Protein AF-A0A1G2H9Q0-F1 (afdb_monomer_lite)

Radius of gyration: 17.21 Å; chains: 1; bounding box: 38×30×52 Å

Structure (mmCIF, N/CA/C/O backbone):
data_AF-A0A1G2H9Q0-F1
#
_entry.id   AF-A0A1G2H9Q0-F1
#
loop_
_atom_site.group_PDB
_atom_site.id
_atom_site.type_symbol
_atom_site.label_atom_id
_atom_site.label_alt_id
_atom_site.label_comp_id
_atom_site.label_asym_id
_atom_site.label_entity_id
_atom_site.label_seq_id
_atom_site.pdbx_PDB_ins_code
_atom_site.Cartn_x
_atom_site.Cartn_y
_atom_site.Cartn_z
_atom_site.occupancy
_atom_site.B_iso_or_equiv
_atom_site.auth_seq_id
_atom_site.auth_comp_id
_atom_site.auth_asym_id
_atom_site.auth_atom_id
_atom_site.pdbx_PDB_model_num
ATOM 1 N N . MET A 1 1 ? 1.853 -12.087 -25.083 1.00 51.12 1 MET A N 1
ATOM 2 C CA . MET A 1 1 ? 2.835 -12.579 -24.079 1.00 51.12 1 MET A CA 1
ATOM 3 C C . MET A 1 1 ? 2.902 -11.689 -22.839 1.00 51.12 1 MET A C 1
ATOM 5 O O . MET A 1 1 ? 3.141 -12.223 -21.762 1.00 51.12 1 MET A O 1
ATOM 9 N N . SER A 1 2 ? 2.663 -10.374 -22.961 1.00 61.97 2 SER A N 1
ATOM 10 C CA . SER A 1 2 ? 2.637 -9.449 -21.816 1.00 61.97 2 SER A CA 1
ATOM 11 C C . SER A 1 2 ? 1.466 -9.720 -20.853 1.00 61.97 2 SER A C 1
ATOM 13 O O . SER A 1 2 ? 1.670 -9.822 -19.645 1.00 61.97 2 SER A O 1
ATOM 15 N N . ASP A 1 3 ? 0.269 -10.002 -21.383 1.00 73.50 3 ASP A N 1
ATOM 16 C CA . ASP A 1 3 ? -0.947 -10.229 -20.579 1.00 73.50 3 ASP A CA 1
ATOM 17 C C . ASP A 1 3 ? -0.833 -11.424 -19.628 1.00 73.50 3 ASP A C 1
ATOM 19 O O . ASP A 1 3 ? -1.320 -11.389 -18.499 1.00 73.50 3 ASP A O 1
ATOM 23 N N . PHE A 1 4 ? -0.157 -12.491 -20.062 1.00 81.25 4 PHE A N 1
ATOM 24 C CA . PHE A 1 4 ? 0.042 -13.685 -19.241 1.00 81.25 4 PHE A CA 1
ATOM 25 C C . PHE A 1 4 ? 0.943 -13.394 -18.033 1.00 81.25 4 PHE A C 1
ATOM 27 O O . PHE A 1 4 ? 0.621 -13.792 -16.916 1.00 81.25 4 PHE A O 1
ATOM 34 N N . ARG A 1 5 ? 2.041 -12.649 -18.232 1.00 75.50 5 ARG A N 1
ATOM 35 C CA . ARG A 1 5 ? 2.972 -12.266 -17.155 1.00 75.50 5 ARG A CA 1
ATOM 36 C C . ARG A 1 5 ? 2.304 -11.339 -16.140 1.00 75.50 5 ARG A C 1
ATOM 38 O O . ARG A 1 5 ? 2.512 -11.496 -14.941 1.00 75.50 5 ARG A O 1
ATOM 45 N N . PHE A 1 6 ? 1.462 -10.426 -16.614 1.00 78.56 6 PHE A N 1
ATOM 46 C CA . PHE A 1 6 ? 0.709 -9.513 -15.759 1.00 78.56 6 PHE A CA 1
ATOM 47 C C . PHE A 1 6 ? -0.355 -10.243 -14.923 1.00 78.56 6 PHE A C 1
ATOM 49 O O . PHE A 1 6 ? -0.435 -10.054 -13.711 1.00 78.56 6 PHE A O 1
ATOM 56 N N . ASN A 1 7 ? -1.116 -11.158 -15.528 1.00 85.25 7 ASN A N 1
ATOM 57 C CA . ASN A 1 7 ? -2.076 -11.986 -14.788 1.00 85.25 7 ASN A CA 1
ATOM 58 C C . ASN A 1 7 ? -1.394 -12.913 -13.767 1.00 85.25 7 ASN A C 1
ATOM 60 O O . ASN A 1 7 ? -1.926 -13.146 -12.677 1.00 85.25 7 ASN A O 1
ATOM 64 N N . LEU A 1 8 ? -0.195 -13.410 -14.086 1.00 84.06 8 LEU A N 1
ATOM 65 C CA . LEU A 1 8 ? 0.619 -14.190 -13.156 1.00 84.06 8 LEU A CA 1
ATOM 66 C C . LEU A 1 8 ? 1.048 -13.350 -11.940 1.00 84.06 8 LEU A C 1
ATOM 68 O O . LEU A 1 8 ? 0.980 -13.837 -10.812 1.00 84.06 8 LEU A O 1
ATOM 72 N N . ALA A 1 9 ? 1.429 -12.084 -12.146 1.00 82.38 9 ALA A N 1
ATOM 73 C CA . ALA A 1 9 ? 1.732 -11.146 -11.063 1.00 82.38 9 ALA A CA 1
ATOM 74 C C . ALA A 1 9 ? 0.524 -10.971 -10.126 1.00 82.38 9 ALA A C 1
ATOM 76 O O . ALA A 1 9 ? 0.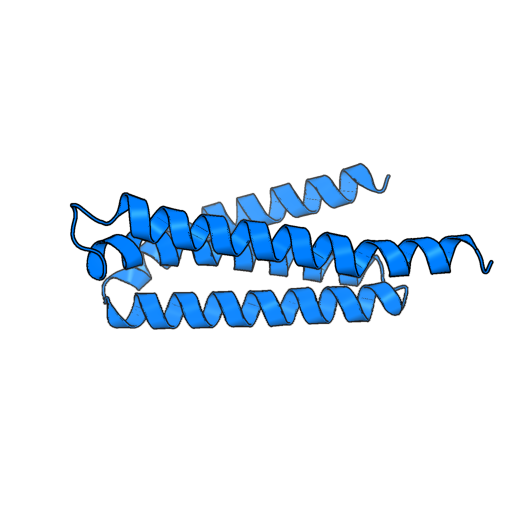635 -11.218 -8.930 1.00 82.38 9 ALA A O 1
ATOM 77 N N . PHE A 1 10 ? -0.661 -10.679 -10.667 1.00 84.19 10 PHE A N 1
ATOM 78 C CA . PHE A 1 10 ? -1.888 -10.567 -9.866 1.00 84.19 10 PHE A CA 1
ATOM 79 C C . PHE A 1 10 ? -2.203 -11.834 -9.065 1.00 84.19 10 PHE A C 1
ATOM 81 O O . PHE A 1 10 ? -2.469 -11.771 -7.862 1.00 84.19 10 PHE A O 1
ATOM 88 N N . THR A 1 11 ? -2.143 -12.991 -9.724 1.00 87.19 11 THR A N 1
ATOM 89 C CA . THR A 1 11 ? -2.440 -14.280 -9.091 1.00 87.19 11 THR A CA 1
ATOM 90 C C . THR A 1 11 ? -1.428 -14.595 -7.991 1.00 87.19 11 THR A C 1
ATOM 92 O O . THR A 1 11 ? -1.812 -14.992 -6.893 1.00 87.19 11 THR A O 1
ATOM 95 N N . SER A 1 12 ? -0.137 -14.374 -8.244 1.00 85.12 12 SER A N 1
ATOM 96 C CA . SER A 1 12 ? 0.920 -14.623 -7.260 1.00 85.12 12 SER A CA 1
ATOM 97 C C . SER A 1 12 ? 0.822 -13.693 -6.048 1.00 85.12 12 SER A C 1
ATOM 99 O O . SER A 1 12 ? 0.914 -14.179 -4.921 1.00 85.12 12 SER A O 1
ATOM 101 N N . SER A 1 13 ? 0.531 -12.399 -6.237 1.00 86.06 13 SER A N 1
ATOM 102 C CA . SER A 1 13 ? 0.247 -11.475 -5.130 1.00 86.06 13 SER A CA 1
ATOM 103 C C . SER A 1 13 ? -0.933 -11.952 -4.280 1.00 86.06 13 SER A C 1
ATOM 105 O O . SER A 1 13 ? -0.854 -11.918 -3.052 1.00 86.06 13 SER A O 1
ATOM 107 N N . ALA A 1 14 ? -2.012 -12.428 -4.910 1.00 85.19 14 ALA A N 1
ATOM 108 C CA . ALA A 1 14 ? -3.187 -12.936 -4.204 1.00 85.19 14 ALA A CA 1
ATOM 109 C C . ALA A 1 14 ? -2.889 -14.226 -3.420 1.00 85.19 14 ALA A C 1
ATOM 111 O O . ALA A 1 14 ? -3.321 -14.360 -2.276 1.00 85.19 14 ALA A O 1
ATOM 112 N N . VAL A 1 15 ? -2.109 -15.150 -3.990 1.00 89.75 15 VAL A N 1
ATOM 113 C CA . VAL A 1 15 ? -1.675 -16.380 -3.304 1.00 89.75 15 VAL A CA 1
ATOM 114 C C . VAL A 1 15 ? -0.776 -16.054 -2.108 1.00 89.75 15 VAL A C 1
ATOM 116 O O . VAL A 1 15 ? -1.003 -16.567 -1.013 1.00 89.75 15 VAL A O 1
ATOM 119 N N . LEU A 1 16 ? 0.203 -15.160 -2.279 1.00 86.81 16 LEU A N 1
ATOM 120 C CA . LEU A 1 16 ? 1.068 -14.692 -1.188 1.00 86.81 16 LEU A CA 1
ATOM 121 C C . LEU A 1 16 ? 0.260 -14.041 -0.066 1.00 86.81 16 LEU A C 1
ATOM 123 O O . LEU A 1 16 ? 0.508 -14.295 1.115 1.00 86.81 16 LEU A O 1
ATOM 127 N N . LEU A 1 17 ? -0.733 -13.228 -0.426 1.00 87.19 17 LEU A N 1
ATOM 128 C CA . LEU A 1 17 ? -1.648 -12.636 0.536 1.00 87.19 17 LEU A CA 1
ATOM 129 C C . LEU A 1 17 ? -2.426 -13.719 1.279 1.00 87.19 17 LEU A C 1
ATOM 131 O O . LEU A 1 17 ? -2.447 -13.700 2.504 1.00 87.19 17 LEU A O 1
ATOM 135 N N . PHE A 1 18 ? -3.025 -14.671 0.566 1.00 87.31 18 PHE A N 1
ATOM 136 C CA . PHE A 1 18 ? -3.816 -15.744 1.165 1.00 87.31 18 PHE A CA 1
ATOM 137 C C . PHE A 1 18 ? -3.020 -16.536 2.212 1.00 87.31 18 PHE A C 1
ATOM 139 O O . PHE A 1 18 ? -3.535 -16.832 3.287 1.00 87.31 18 PHE A O 1
ATOM 146 N N . LEU A 1 19 ? -1.740 -16.802 1.937 1.00 86.94 19 LEU A N 1
ATOM 147 C CA . LEU A 1 19 ? -0.825 -17.453 2.878 1.00 86.94 19 LEU A CA 1
ATOM 148 C C . LEU A 1 19 ? -0.452 -16.558 4.068 1.00 86.94 19 LEU A C 1
ATOM 1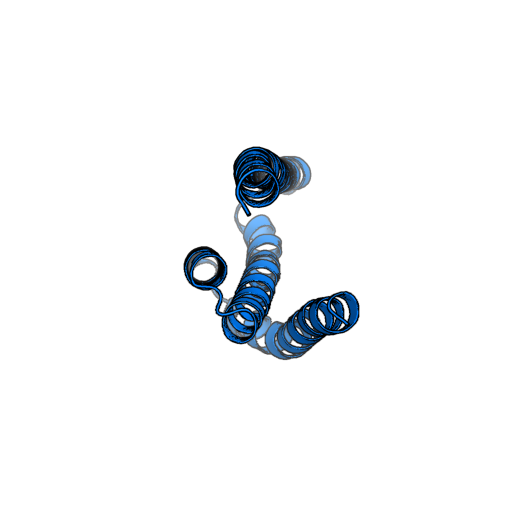50 O O . LEU A 1 19 ? -0.255 -17.050 5.178 1.00 86.94 19 LEU A O 1
ATOM 154 N N . THR A 1 20 ? -0.366 -15.244 3.859 1.00 83.12 20 THR A N 1
ATOM 155 C CA . THR A 1 20 ? 0.095 -14.308 4.892 1.00 83.12 20 THR A CA 1
ATOM 156 C C . THR A 1 20 ? -1.032 -13.827 5.806 1.00 83.12 20 THR A C 1
ATOM 158 O O . THR A 1 20 ? -0.814 -13.628 7.000 1.00 83.12 20 THR A O 1
ATOM 161 N N . VAL A 1 21 ? -2.262 -13.701 5.303 1.00 81.81 21 VAL A N 1
ATOM 162 C CA . VAL A 1 21 ? -3.460 -13.294 6.061 1.00 81.81 21 VAL A CA 1
ATOM 163 C C . VAL A 1 21 ? -3.612 -14.013 7.411 1.00 81.81 21 VAL A C 1
ATOM 165 O O . VAL A 1 21 ? -3.767 -13.300 8.406 1.00 81.81 21 VAL A O 1
ATOM 168 N N . PRO A 1 22 ? -3.522 -15.357 7.525 1.00 78.75 22 PRO A N 1
ATOM 169 C CA . PRO A 1 22 ? -3.642 -16.030 8.822 1.00 78.75 22 PRO A CA 1
ATOM 170 C C . PRO A 1 22 ? -2.533 -15.629 9.807 1.00 78.75 22 PRO A C 1
ATOM 172 O O . PRO A 1 22 ? -2.813 -15.383 10.979 1.00 78.75 22 PRO A O 1
ATOM 175 N N . LEU A 1 23 ? -1.288 -15.479 9.338 1.00 77.06 23 LEU A N 1
ATOM 176 C CA . LEU A 1 23 ? -0.162 -15.034 10.171 1.00 77.06 23 LEU A CA 1
ATOM 177 C C . LEU A 1 23 ? -0.362 -13.592 10.647 1.00 77.06 23 LEU A C 1
ATOM 179 O O . LEU A 1 23 ? -0.186 -13.274 11.824 1.00 77.06 23 LEU A O 1
ATOM 183 N N . THR A 1 24 ? -0.774 -12.720 9.730 1.00 73.44 24 THR A N 1
ATOM 184 C CA . THR A 1 24 ? -1.018 -11.305 10.023 1.00 73.44 24 THR A CA 1
ATOM 185 C C . THR A 1 24 ? -2.198 -11.111 10.972 1.00 73.44 24 THR A C 1
ATOM 187 O O . THR A 1 24 ? -2.152 -10.221 11.817 1.00 73.44 24 THR A O 1
ATOM 190 N N . GLY A 1 25 ? -3.222 -11.966 10.873 1.00 71.94 25 GLY A N 1
ATOM 191 C CA . GLY A 1 25 ? -4.374 -11.992 11.772 1.00 71.94 25 GLY A CA 1
ATOM 192 C C . GLY A 1 25 ? -3.993 -12.320 13.217 1.00 71.94 25 GLY A C 1
ATOM 193 O O . GLY A 1 25 ? -4.464 -11.649 14.130 1.00 71.94 25 GLY A O 1
ATOM 194 N N . LEU A 1 26 ? -3.074 -13.270 13.427 1.00 69.81 26 LEU A N 1
ATOM 195 C CA . LEU A 1 26 ? -2.545 -13.611 14.757 1.00 69.81 26 LEU A CA 1
ATOM 196 C C . LEU A 1 26 ? -1.677 -12.491 15.353 1.00 69.81 26 LEU A C 1
ATOM 198 O O . LEU A 1 26 ? -1.732 -12.205 16.547 1.00 69.81 26 LEU A O 1
ATOM 202 N N . LEU A 1 27 ? -0.885 -11.806 14.523 1.00 67.00 27 LEU A N 1
ATOM 203 C CA . LEU A 1 27 ? -0.053 -10.669 14.948 1.00 67.00 27 LEU A CA 1
ATOM 204 C C . LEU A 1 27 ? -0.885 -9.438 15.372 1.00 67.00 27 LEU A C 1
ATOM 206 O O . LEU A 1 27 ? -0.359 -8.525 16.023 1.00 67.00 27 LEU A O 1
ATOM 210 N N . LEU A 1 28 ? -2.176 -9.419 15.025 1.00 65.31 28 LEU A N 1
ATOM 211 C CA . LEU A 1 28 ? -3.086 -8.281 15.125 1.00 65.31 28 LEU A CA 1
ATOM 212 C C . LEU A 1 28 ? -3.752 -8.076 16.489 1.00 65.31 28 LEU A C 1
ATOM 214 O O . LEU A 1 28 ? -4.513 -7.121 16.651 1.00 65.31 28 LEU A O 1
ATOM 218 N N . ASP A 1 29 ? -3.460 -8.909 17.483 1.00 66.88 29 ASP A N 1
ATOM 219 C CA . ASP A 1 29 ? -4.159 -8.915 18.778 1.00 66.88 29 ASP A CA 1
ATOM 220 C C . ASP A 1 29 ? -3.998 -7.642 19.635 1.00 66.88 29 ASP A C 1
ATOM 222 O O . ASP A 1 29 ? -4.703 -7.455 20.622 1.00 66.88 29 ASP A O 1
ATOM 226 N N . LYS A 1 30 ? -3.113 -6.706 19.266 1.00 65.88 30 LYS A N 1
ATOM 227 C CA . LYS A 1 30 ? -2.974 -5.407 19.954 1.00 65.88 30 LYS A CA 1
ATOM 228 C C . LYS A 1 30 ? -3.383 -4.261 19.031 1.00 65.88 30 LYS A C 1
ATOM 230 O O . LYS A 1 30 ? -2.759 -4.085 17.987 1.00 65.88 30 LYS A O 1
ATOM 235 N N . SER A 1 31 ? -4.343 -3.421 19.443 1.00 63.72 31 SER A N 1
ATOM 236 C CA . SER A 1 31 ? -4.834 -2.276 18.638 1.00 63.72 31 SER A CA 1
ATOM 237 C C . SER A 1 31 ? -3.700 -1.342 18.164 1.00 63.72 31 SER A C 1
ATOM 239 O O . SER A 1 31 ? -3.654 -0.942 17.002 1.00 63.72 31 SER A O 1
ATOM 241 N N . LEU A 1 32 ? -2.693 -1.106 19.016 1.00 60.69 32 LEU A N 1
ATOM 242 C CA . LEU A 1 32 ? -1.469 -0.352 18.695 1.00 60.69 32 LEU A CA 1
ATOM 243 C C . LEU A 1 32 ? -0.620 -0.993 17.582 1.00 60.69 32 LEU A C 1
ATOM 245 O O . LEU A 1 32 ? -0.009 -0.283 16.782 1.00 60.69 32 LEU A O 1
ATOM 249 N N . ARG A 1 33 ? -0.603 -2.329 17.487 1.00 71.75 33 ARG A N 1
ATOM 250 C CA . ARG A 1 33 ? 0.101 -3.053 16.418 1.00 71.75 33 ARG A CA 1
ATOM 251 C C . ARG A 1 33 ? -0.645 -2.982 15.088 1.00 71.75 33 ARG A C 1
ATOM 253 O O . ARG A 1 33 ? 0.003 -3.060 14.052 1.00 71.75 33 ARG A O 1
ATOM 260 N N . ARG A 1 34 ? -1.965 -2.756 15.094 1.00 75.06 34 ARG A N 1
ATOM 261 C CA . ARG A 1 34 ? -2.772 -2.614 13.866 1.00 75.06 34 ARG A CA 1
ATOM 262 C C . ARG A 1 34 ? -2.431 -1.335 13.113 1.00 75.06 34 ARG A C 1
ATOM 264 O O . ARG A 1 34 ? -2.186 -1.379 11.912 1.00 75.06 34 ARG A O 1
ATOM 271 N N . ILE A 1 35 ? -2.338 -0.212 13.832 1.00 80.00 35 ILE A N 1
ATOM 272 C CA . ILE A 1 35 ? -1.935 1.080 13.252 1.00 80.00 35 ILE A CA 1
ATOM 273 C C . ILE A 1 35 ? -0.484 1.016 12.763 1.00 80.00 35 ILE A C 1
ATOM 275 O O . ILE A 1 35 ? -0.184 1.476 11.664 1.00 80.00 35 ILE A O 1
ATOM 279 N N . ALA A 1 36 ? 0.419 0.428 13.557 1.00 82.19 36 ALA A N 1
ATOM 280 C CA . ALA A 1 36 ? 1.816 0.257 13.160 1.00 82.19 36 ALA A CA 1
ATOM 281 C C . ALA A 1 36 ? 1.959 -0.642 11.917 1.00 82.19 36 ALA A C 1
ATOM 283 O O . ALA A 1 36 ? 2.683 -0.281 10.992 1.00 82.19 36 ALA A O 1
ATOM 284 N N . GLY A 1 37 ? 1.220 -1.755 11.863 1.00 82.25 37 GLY A N 1
ATOM 285 C CA . GLY A 1 37 ? 1.175 -2.665 10.717 1.00 82.25 37 GLY A CA 1
ATOM 286 C C . GLY A 1 37 ? 0.659 -1.985 9.452 1.00 82.25 37 GLY A C 1
ATOM 287 O O . GLY A 1 37 ? 1.308 -2.072 8.414 1.00 82.25 37 GLY A O 1
ATOM 288 N N . LEU A 1 38 ? -0.429 -1.213 9.558 1.00 85.12 38 LEU A N 1
ATOM 289 C CA . LEU A 1 38 ? -0.980 -0.451 8.435 1.00 85.12 38 LEU A CA 1
ATOM 290 C C . LEU A 1 38 ? 0.000 0.610 7.910 1.00 85.12 38 LEU A C 1
ATOM 292 O O . LEU A 1 38 ? 0.150 0.785 6.701 1.00 85.12 38 LEU A O 1
ATOM 296 N N . ARG A 1 39 ? 0.693 1.325 8.806 1.00 87.62 39 ARG A N 1
ATOM 297 C CA . ARG A 1 39 ? 1.718 2.306 8.409 1.00 87.62 39 ARG A CA 1
ATOM 298 C C . ARG A 1 39 ? 2.890 1.627 7.711 1.00 87.62 39 ARG A C 1
ATOM 300 O O . ARG A 1 39 ? 3.366 2.139 6.702 1.00 87.62 39 ARG A O 1
ATOM 307 N N . PHE A 1 40 ? 3.327 0.481 8.229 1.00 87.69 40 PHE A N 1
ATOM 308 C CA . PHE A 1 40 ? 4.414 -0.291 7.641 1.00 87.69 40 PHE A CA 1
ATOM 309 C C . PHE A 1 40 ? 4.047 -0.812 6.247 1.00 87.69 40 PHE A C 1
ATOM 311 O O . PHE A 1 40 ? 4.801 -0.589 5.307 1.00 87.69 40 PHE A O 1
ATOM 318 N N . SER A 1 41 ? 2.868 -1.421 6.078 1.00 87.38 41 SER A N 1
ATOM 319 C CA . SER A 1 41 ? 2.413 -1.935 4.780 1.00 87.38 41 SER A CA 1
ATOM 320 C C . SER A 1 41 ? 2.209 -0.817 3.754 1.00 87.38 41 SER A C 1
ATOM 322 O O . SER A 1 41 ? 2.572 -0.974 2.588 1.00 87.38 41 SER A O 1
ATOM 324 N N . THR A 1 42 ? 1.714 0.346 4.189 1.00 89.75 42 THR A N 1
ATOM 325 C CA . THR A 1 42 ? 1.580 1.534 3.331 1.00 89.75 42 THR A CA 1
ATOM 326 C C . THR A 1 42 ? 2.950 2.044 2.879 1.00 89.75 42 THR A C 1
ATOM 328 O O . THR A 1 42 ? 3.148 2.295 1.693 1.00 89.75 42 THR A O 1
ATOM 331 N N . ALA A 1 43 ? 3.920 2.148 3.794 1.00 91.50 43 ALA A N 1
ATOM 332 C CA . ALA A 1 43 ? 5.285 2.552 3.456 1.00 91.50 43 ALA A CA 1
ATOM 333 C C . ALA A 1 43 ? 5.949 1.564 2.483 1.00 91.50 43 ALA A C 1
ATOM 335 O O . ALA A 1 43 ? 6.560 1.987 1.505 1.00 91.50 43 ALA A O 1
ATOM 336 N N . LEU A 1 44 ? 5.763 0.258 2.706 1.00 90.94 44 LEU A N 1
ATOM 337 C CA . LEU A 1 44 ? 6.251 -0.801 1.819 1.00 90.94 44 LEU A CA 1
ATOM 338 C C . LEU A 1 44 ? 5.637 -0.688 0.414 1.00 90.94 44 LEU A C 1
ATOM 340 O O . LEU A 1 44 ? 6.336 -0.820 -0.585 1.00 90.94 44 LEU A O 1
ATOM 344 N N . THR A 1 45 ? 4.338 -0.384 0.343 1.00 91.38 45 THR A N 1
ATOM 345 C CA . THR A 1 45 ? 3.606 -0.189 -0.917 1.00 91.38 45 THR A CA 1
ATOM 346 C C . THR A 1 45 ? 4.182 0.979 -1.714 1.00 91.38 45 THR A C 1
ATOM 348 O O . THR A 1 45 ? 4.493 0.823 -2.893 1.00 91.38 45 THR A O 1
ATOM 351 N N . VAL A 1 46 ? 4.376 2.135 -1.070 1.00 90.75 46 VAL A N 1
ATOM 352 C CA . VAL A 1 46 ? 4.975 3.320 -1.709 1.00 90.75 46 VAL A CA 1
ATOM 353 C C . VAL A 1 46 ? 6.406 3.029 -2.157 1.00 90.75 46 VAL A C 1
ATOM 355 O O . VAL A 1 46 ? 6.786 3.391 -3.267 1.00 90.75 46 VAL A O 1
ATOM 358 N N . PHE A 1 47 ? 7.185 2.337 -1.326 1.00 93.25 47 PHE A N 1
ATOM 359 C CA . PHE A 1 47 ? 8.560 1.968 -1.640 1.00 93.25 47 PHE A CA 1
ATOM 360 C C . PHE A 1 47 ? 8.649 1.057 -2.872 1.00 93.25 47 PHE A C 1
ATOM 362 O O . PHE A 1 47 ? 9.390 1.356 -3.808 1.00 93.25 47 PHE A O 1
ATOM 369 N N . PHE A 1 48 ? 7.862 -0.022 -2.918 1.00 91.50 48 PHE A N 1
ATOM 370 C CA . PHE A 1 48 ? 7.888 -0.961 -4.039 1.00 91.50 48 PHE A CA 1
ATOM 371 C C . PHE A 1 48 ? 7.322 -0.374 -5.329 1.00 91.50 48 PHE A C 1
ATOM 373 O O . PHE A 1 48 ? 7.927 -0.574 -6.381 1.00 91.50 48 PHE A O 1
ATOM 380 N N . TYR A 1 49 ? 6.227 0.390 -5.278 1.00 90.19 49 TYR A N 1
ATOM 381 C CA . TYR A 1 49 ? 5.725 1.060 -6.481 1.00 90.19 49 TYR A CA 1
ATOM 382 C C . TYR A 1 49 ? 6.645 2.189 -6.955 1.00 90.19 49 TYR A C 1
ATOM 384 O O . TYR A 1 49 ? 6.812 2.362 -8.161 1.00 90.19 49 TYR A O 1
ATOM 392 N N . GLY A 1 50 ? 7.306 2.904 -6.040 1.00 88.31 50 GLY A N 1
ATOM 393 C CA . GLY A 1 50 ? 8.335 3.883 -6.392 1.00 88.31 50 GLY A CA 1
ATOM 394 C C . GLY A 1 50 ? 9.503 3.240 -7.144 1.00 88.31 50 GLY A C 1
ATOM 395 O O . GLY A 1 50 ? 9.875 3.701 -8.221 1.00 88.31 50 GLY A O 1
ATOM 396 N N . LEU A 1 51 ? 10.026 2.120 -6.631 1.00 88.62 51 LEU A N 1
ATOM 397 C CA . LEU A 1 51 ? 11.065 1.339 -7.313 1.00 88.62 51 LEU A CA 1
ATOM 398 C C . LEU A 1 51 ? 10.586 0.773 -8.654 1.00 88.62 51 LEU A C 1
ATOM 400 O O . LEU A 1 51 ? 11.321 0.831 -9.638 1.00 88.62 51 LEU A O 1
ATOM 404 N N . CYS A 1 52 ? 9.351 0.269 -8.711 1.00 88.44 52 CYS A N 1
ATOM 405 C CA . CYS A 1 52 ? 8.725 -0.219 -9.938 1.00 88.44 52 CYS A CA 1
ATOM 406 C C . CYS A 1 52 ? 8.718 0.857 -11.033 1.00 88.44 52 CYS A C 1
ATOM 408 O O . CYS A 1 52 ? 9.092 0.560 -12.168 1.00 88.44 52 CYS A O 1
ATOM 410 N N . GLY A 1 53 ? 8.339 2.094 -10.690 1.00 84.75 53 GLY A N 1
ATOM 411 C CA . GLY A 1 53 ? 8.318 3.228 -11.616 1.00 84.75 53 GLY A CA 1
ATOM 412 C C . GLY A 1 53 ? 9.710 3.607 -12.128 1.00 84.75 53 GLY A C 1
ATOM 413 O O . GLY A 1 53 ? 9.897 3.771 -13.330 1.00 84.75 53 GLY A O 1
ATOM 414 N N . ILE A 1 54 ? 10.713 3.665 -11.246 1.00 85.81 54 ILE A N 1
ATOM 415 C CA . ILE A 1 54 ? 12.104 3.976 -11.633 1.00 85.81 54 ILE A CA 1
ATOM 416 C C . ILE A 1 54 ? 12.670 2.900 -12.577 1.00 85.81 54 ILE A C 1
ATOM 418 O O . ILE A 1 54 ? 13.299 3.209 -13.593 1.00 85.81 54 ILE A O 1
ATOM 422 N N . LEU A 1 55 ? 12.428 1.624 -12.265 1.00 83.88 55 LEU A N 1
ATOM 423 C CA . LEU A 1 55 ? 12.891 0.496 -13.077 1.00 83.88 55 LEU A CA 1
ATOM 424 C C . LEU A 1 55 ? 12.166 0.402 -14.422 1.00 83.88 55 LEU A C 1
ATOM 426 O O . LEU A 1 55 ? 12.786 -0.002 -15.407 1.00 83.88 55 LEU A O 1
ATOM 430 N N . ALA A 1 56 ? 10.891 0.802 -14.472 1.00 82.38 56 ALA A N 1
ATOM 431 C CA . ALA A 1 56 ? 10.123 0.874 -15.711 1.00 82.38 56 ALA A CA 1
ATOM 432 C C . ALA A 1 56 ? 10.739 1.888 -16.688 1.00 82.38 56 ALA A C 1
ATOM 434 O O . ALA A 1 56 ? 10.968 1.552 -17.845 1.00 82.38 56 ALA A O 1
ATOM 435 N N . VAL A 1 57 ? 11.110 3.082 -16.208 1.00 80.31 57 VAL A N 1
ATOM 436 C CA . VAL A 1 57 ? 11.804 4.098 -17.028 1.00 80.31 57 VAL A CA 1
ATOM 437 C C . VAL A 1 57 ? 13.183 3.610 -17.493 1.00 80.31 57 VAL A C 1
ATOM 439 O O . VAL A 1 57 ? 13.645 3.957 -18.574 1.00 80.31 57 VAL A O 1
ATOM 442 N N . SER A 1 58 ? 13.833 2.753 -16.704 1.00 80.06 58 SER A N 1
ATOM 443 C CA . SER A 1 58 ? 15.167 2.217 -17.001 1.00 80.06 58 SER A CA 1
ATOM 444 C C . SER A 1 58 ? 15.160 0.986 -17.928 1.00 80.06 58 SER A C 1
ATOM 446 O O . SER A 1 58 ? 16.167 0.284 -17.980 1.00 80.06 58 SER A O 1
ATOM 448 N N . ASN A 1 59 ? 14.051 0.677 -18.619 1.00 75.88 59 ASN A N 1
ATOM 449 C CA . ASN A 1 59 ? 13.884 -0.489 -19.511 1.00 75.88 59 ASN A CA 1
ATOM 450 C C . ASN A 1 59 ? 14.136 -1.872 -18.854 1.00 75.88 59 ASN A C 1
ATOM 452 O O . ASN A 1 59 ? 14.400 -2.862 -19.536 1.00 75.88 59 ASN A O 1
ATOM 456 N N . HIS A 1 60 ? 14.026 -1.985 -17.525 1.00 79.44 60 HIS A N 1
ATOM 457 C CA . HIS A 1 60 ? 14.178 -3.257 -16.803 1.00 79.44 60 HIS A CA 1
ATOM 458 C C . HIS A 1 60 ? 12.815 -3.918 -16.541 1.00 79.44 60 HIS A C 1
ATOM 460 O O . HIS A 1 60 ? 12.351 -4.000 -15.400 1.00 79.44 60 HIS A O 1
ATOM 466 N N . GLU A 1 61 ? 12.173 -4.416 -17.601 1.00 78.62 61 GLU A N 1
ATOM 467 C CA . GLU A 1 61 ? 10.799 -4.950 -17.562 1.00 78.62 61 GLU A CA 1
ATOM 468 C C . GLU A 1 61 ? 10.593 -6.062 -16.519 1.00 78.62 61 GLU A C 1
ATOM 470 O O . GLU A 1 61 ? 9.641 -6.027 -15.737 1.00 78.62 61 GLU A O 1
ATOM 475 N N . ALA A 1 62 ? 11.495 -7.049 -16.476 1.00 81.56 62 ALA A N 1
ATOM 476 C CA . ALA A 1 62 ? 11.360 -8.204 -15.587 1.00 81.56 62 ALA A CA 1
ATOM 477 C C . ALA A 1 62 ? 11.449 -7.809 -14.104 1.00 81.56 62 ALA A C 1
ATOM 479 O O . ALA A 1 62 ? 10.650 -8.267 -13.287 1.00 81.56 62 ALA A O 1
ATOM 480 N N . SER A 1 63 ? 12.387 -6.923 -13.761 1.00 82.56 63 SER A N 1
ATOM 481 C CA . SER A 1 63 ? 12.534 -6.410 -12.397 1.00 82.56 63 SER A CA 1
ATOM 482 C C . SER A 1 63 ? 11.342 -5.537 -12.008 1.00 82.56 63 SER A C 1
ATOM 484 O O . SER A 1 63 ? 10.818 -5.687 -10.907 1.00 82.56 63 SER A O 1
ATOM 486 N N . SER A 1 64 ? 10.863 -4.681 -12.918 1.00 85.31 64 SER A N 1
ATOM 487 C CA . SER A 1 64 ? 9.672 -3.852 -12.695 1.00 85.31 64 SER A CA 1
ATOM 488 C C . SER A 1 64 ? 8.441 -4.710 -12.360 1.00 85.31 64 SER A C 1
ATOM 490 O O . SER A 1 64 ? 7.766 -4.448 -11.369 1.00 85.31 64 SER A O 1
ATOM 492 N N . LEU A 1 65 ? 8.225 -5.821 -13.076 1.00 85.69 65 LEU A N 1
ATOM 493 C CA . LEU A 1 65 ? 7.153 -6.792 -12.800 1.00 85.69 65 LEU A CA 1
ATOM 494 C C . LEU A 1 65 ? 7.232 -7.425 -11.399 1.00 85.69 65 LEU A C 1
ATOM 496 O O . LEU A 1 65 ? 6.204 -7.615 -10.742 1.00 85.69 65 LEU A O 1
ATOM 500 N N . ILE A 1 66 ? 8.434 -7.741 -10.913 1.00 87.56 66 ILE A N 1
ATOM 501 C CA . ILE A 1 66 ? 8.626 -8.299 -9.564 1.00 87.56 66 ILE A CA 1
ATOM 502 C C . ILE A 1 66 ? 8.255 -7.254 -8.507 1.00 87.56 66 ILE A C 1
ATOM 504 O O . ILE A 1 66 ? 7.487 -7.544 -7.588 1.00 87.56 66 ILE A O 1
ATOM 508 N N . PHE A 1 67 ? 8.746 -6.021 -8.653 1.00 89.00 67 PHE A N 1
ATOM 509 C CA . PHE A 1 67 ? 8.420 -4.932 -7.730 1.00 89.00 67 PHE A CA 1
ATOM 510 C C . PHE A 1 67 ? 6.944 -4.538 -7.790 1.00 89.00 67 PHE A C 1
ATOM 512 O O . PHE A 1 67 ? 6.355 -4.259 -6.748 1.00 89.00 67 PHE A O 1
ATOM 519 N N . PHE A 1 68 ? 6.319 -4.602 -8.966 1.00 88.69 68 PHE A N 1
ATOM 520 C CA . PHE A 1 68 ? 4.876 -4.451 -9.123 1.00 88.69 68 PHE A CA 1
ATOM 521 C C . PHE A 1 68 ? 4.112 -5.511 -8.322 1.00 88.69 68 PHE A C 1
ATOM 523 O O . PHE A 1 68 ? 3.221 -5.175 -7.549 1.00 88.69 68 PHE A O 1
ATOM 530 N N . THR A 1 69 ? 4.504 -6.783 -8.439 1.00 88.88 69 THR A N 1
ATOM 531 C CA . THR A 1 69 ? 3.891 -7.907 -7.706 1.00 88.88 69 THR A CA 1
ATOM 532 C C . THR A 1 69 ? 4.002 -7.718 -6.190 1.00 88.88 69 THR A C 1
ATOM 534 O O . THR A 1 69 ? 3.030 -7.913 -5.453 1.00 88.88 69 THR A O 1
ATOM 537 N N . LEU A 1 70 ? 5.176 -7.299 -5.708 1.00 89.62 70 LEU A N 1
ATOM 538 C CA . LEU A 1 70 ? 5.414 -7.014 -4.290 1.00 89.62 70 LEU A CA 1
ATOM 539 C C . LEU A 1 70 ? 4.643 -5.777 -3.809 1.00 89.62 70 LEU A C 1
ATOM 541 O O . LEU A 1 70 ? 4.086 -5.788 -2.708 1.00 89.62 70 LEU A O 1
ATOM 545 N N . GLY A 1 71 ? 4.568 -4.730 -4.631 1.00 91.06 71 GLY A N 1
ATOM 546 C CA . GLY A 1 71 ? 3.766 -3.535 -4.370 1.00 91.06 71 GLY A CA 1
ATOM 547 C C . GLY A 1 71 ? 2.280 -3.865 -4.262 1.00 91.06 71 GLY A C 1
ATOM 548 O O . GLY A 1 71 ? 1.633 -3.481 -3.288 1.00 91.06 71 GLY A O 1
ATOM 549 N N . LEU A 1 72 ? 1.764 -4.668 -5.194 1.00 91.19 72 LEU A N 1
ATOM 550 C CA . LEU A 1 72 ? 0.383 -5.139 -5.203 1.00 91.19 72 LEU A CA 1
ATOM 551 C C . LEU A 1 72 ? 0.074 -5.995 -3.972 1.00 91.19 72 LEU A C 1
ATOM 553 O O . LEU A 1 72 ? -0.914 -5.751 -3.285 1.00 91.19 72 LEU A O 1
ATOM 557 N N . TYR A 1 73 ? 0.950 -6.938 -3.627 1.00 91.12 73 TYR A N 1
ATOM 558 C CA . TYR A 1 73 ? 0.832 -7.720 -2.396 1.00 91.12 73 TYR A CA 1
ATOM 559 C C . TYR A 1 73 ? 0.761 -6.823 -1.145 1.00 91.12 73 TYR A C 1
ATOM 561 O O . TYR A 1 73 ? -0.120 -6.997 -0.304 1.00 91.12 73 TYR A O 1
ATOM 569 N N . SER A 1 74 ? 1.638 -5.822 -1.044 1.00 89.44 74 SER A N 1
ATOM 570 C CA . SER A 1 74 ? 1.700 -4.893 0.098 1.00 89.44 74 SER A CA 1
ATOM 571 C C . SER A 1 7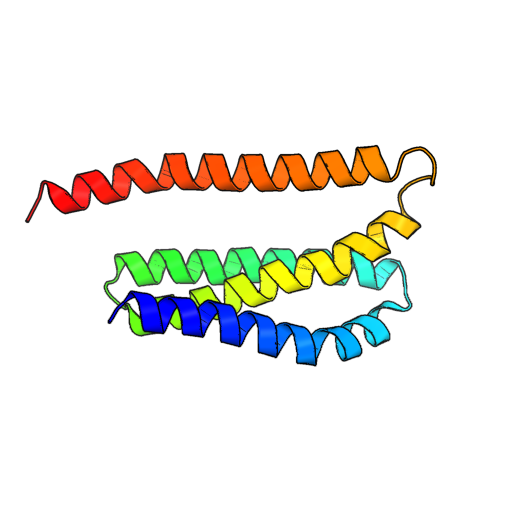4 ? 0.459 -4.005 0.204 1.00 89.44 74 SER A C 1
ATOM 573 O O . SER A 1 74 ? -0.043 -3.732 1.301 1.00 89.44 74 SER A O 1
ATOM 575 N N . TYR A 1 75 ? -0.067 -3.588 -0.947 1.00 90.00 75 TYR A N 1
ATOM 576 C CA . TYR A 1 75 ? -1.316 -2.852 -1.050 1.00 90.00 75 TYR A CA 1
ATOM 577 C C . TYR A 1 75 ? -2.489 -3.699 -0.546 1.00 90.00 75 TYR A C 1
ATOM 579 O O . TYR A 1 75 ? -3.231 -3.253 0.329 1.00 90.00 75 TYR A O 1
ATOM 587 N N . LEU A 1 76 ? -2.608 -4.949 -1.008 1.00 89.50 76 LEU A N 1
ATOM 588 C CA . LEU A 1 76 ? -3.650 -5.871 -0.547 1.00 89.50 76 LEU A CA 1
ATOM 589 C C . LEU A 1 76 ? -3.528 -6.150 0.959 1.00 89.50 76 LEU A C 1
ATOM 591 O O . LEU A 1 76 ? -4.527 -6.122 1.678 1.00 89.50 76 LEU A O 1
ATOM 595 N N . LEU A 1 77 ? -2.302 -6.330 1.456 1.00 87.06 77 LEU A N 1
ATOM 596 C CA . LEU A 1 77 ? -2.023 -6.542 2.875 1.00 87.06 77 LEU A CA 1
ATOM 597 C C . LEU A 1 77 ? -2.486 -5.355 3.737 1.00 87.06 77 LEU A C 1
ATOM 599 O O . LEU A 1 77 ? -2.975 -5.542 4.851 1.00 87.06 77 LEU A O 1
ATOM 603 N N . SER A 1 78 ? -2.398 -4.128 3.217 1.00 88.44 78 SER A N 1
ATOM 604 C CA . SER A 1 78 ? -2.858 -2.925 3.921 1.00 88.44 78 SER A CA 1
ATOM 605 C C . SER A 1 78 ? -4.361 -2.968 4.223 1.00 88.44 78 SER A C 1
ATOM 607 O O . SER A 1 78 ? -4.7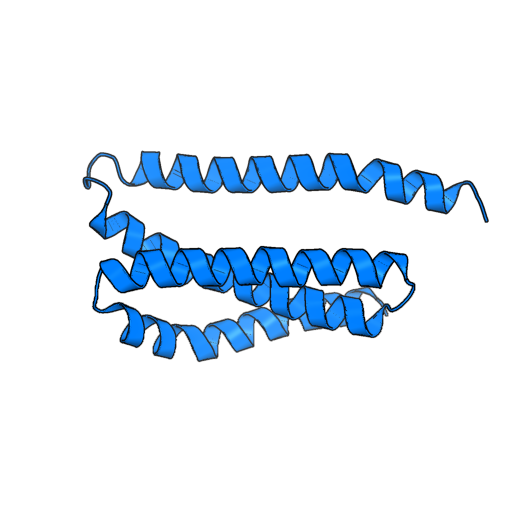79 -2.552 5.304 1.00 88.44 78 SER A O 1
ATOM 609 N N . PHE A 1 79 ? -5.184 -3.548 3.343 1.00 86.25 79 PHE A N 1
ATOM 610 C CA . PHE A 1 79 ? -6.616 -3.722 3.619 1.00 86.25 79 PHE A CA 1
ATOM 611 C C . PHE A 1 79 ? -6.889 -4.709 4.752 1.00 86.25 79 PHE A C 1
ATOM 613 O O . PHE A 1 79 ? -7.807 -4.490 5.546 1.00 86.25 79 PHE A O 1
ATOM 620 N N . THR A 1 80 ? -6.067 -5.754 4.880 1.00 85.81 80 THR A N 1
ATOM 621 C CA . THR A 1 80 ? -6.155 -6.719 5.986 1.00 85.81 80 THR A CA 1
ATOM 622 C C . THR A 1 80 ? -5.957 -6.042 7.344 1.00 85.81 80 THR A C 1
ATOM 624 O O . THR A 1 80 ? -6.603 -6.427 8.315 1.00 85.81 80 THR A O 1
ATOM 627 N N . PHE A 1 81 ? -5.130 -4.994 7.421 1.00 84.56 81 PHE A N 1
ATOM 628 C CA . PHE A 1 81 ? -4.960 -4.180 8.629 1.00 84.56 81 PHE A CA 1
ATOM 629 C C . PHE A 1 81 ? -6.049 -3.112 8.801 1.00 84.56 81 PHE A C 1
ATOM 631 O O . PHE A 1 81 ? -6.493 -2.853 9.921 1.00 84.56 81 PHE A O 1
ATOM 638 N N . TYR A 1 82 ? -6.477 -2.487 7.702 1.00 87.38 82 TYR A N 1
ATOM 639 C CA . TYR A 1 82 ? -7.422 -1.370 7.701 1.00 87.38 82 TYR A CA 1
ATOM 640 C C . TYR A 1 82 ? -8.812 -1.764 8.215 1.00 87.38 82 TYR A C 1
ATOM 642 O O . TYR A 1 82 ? -9.358 -1.098 9.096 1.00 87.38 82 TYR A O 1
ATOM 650 N N . THR A 1 83 ? -9.372 -2.863 7.709 1.00 87.25 83 THR A N 1
ATOM 651 C CA . THR A 1 83 ? -10.730 -3.315 8.052 1.00 87.25 83 THR A CA 1
ATOM 652 C C . THR A 1 83 ? -10.931 -3.564 9.557 1.00 87.25 83 THR A C 1
ATOM 654 O O . THR A 1 83 ? -11.869 -3.005 10.131 1.00 87.25 83 THR A O 1
ATOM 657 N N . PRO A 1 84 ? -10.086 -4.353 10.252 1.00 85.25 84 PRO A N 1
ATOM 658 C CA . PRO A 1 84 ? -10.222 -4.546 11.695 1.00 85.25 84 PRO A CA 1
ATOM 659 C C . PRO A 1 84 ? -9.857 -3.291 12.494 1.00 85.25 84 PRO A C 1
ATOM 661 O O . PRO A 1 84 ? -10.500 -3.029 13.507 1.00 85.25 84 PRO A O 1
ATOM 664 N N . LEU A 1 85 ? -8.891 -2.479 12.040 1.00 85.44 85 LEU A N 1
ATOM 665 C CA . LEU A 1 85 ? -8.567 -1.207 12.691 1.00 85.44 85 LEU A CA 1
ATOM 666 C C . LEU A 1 85 ? -9.782 -0.275 12.723 1.00 85.44 85 LEU A C 1
ATOM 668 O O . LEU A 1 85 ? -10.043 0.360 13.742 1.00 85.44 85 LEU A O 1
ATOM 672 N N . LEU A 1 86 ? -10.549 -0.229 11.633 1.00 87.00 86 LEU A N 1
ATOM 673 C CA . LEU A 1 86 ? -11.764 0.568 11.552 1.00 87.00 86 LEU A CA 1
ATOM 674 C C . LEU A 1 86 ? -12.770 0.189 12.648 1.00 87.00 86 LEU A C 1
ATOM 676 O O . LEU A 1 86 ? -13.408 1.071 13.219 1.00 87.00 86 LEU A O 1
ATOM 680 N N . ASN A 1 87 ? -12.882 -1.099 12.988 1.00 84.94 87 ASN A N 1
ATOM 681 C CA . ASN A 1 87 ? -13.768 -1.544 14.062 1.00 84.94 87 ASN A CA 1
ATOM 682 C C . ASN A 1 87 ? -13.359 -0.994 15.436 1.00 84.94 87 ASN A C 1
ATOM 684 O O . ASN A 1 87 ? -14.245 -0.736 16.254 1.00 84.94 87 ASN A O 1
ATOM 688 N N . ASP A 1 88 ? -12.064 -0.771 15.666 1.00 84.69 88 ASP A N 1
ATOM 689 C CA . ASP A 1 88 ? -11.546 -0.239 16.930 1.00 84.69 88 ASP A CA 1
ATOM 690 C C . ASP A 1 88 ? -11.713 1.286 17.032 1.00 84.69 88 ASP A C 1
ATOM 692 O O . ASP A 1 88 ? -12.012 1.805 18.106 1.00 84.69 88 ASP A O 1
ATOM 696 N N . ILE A 1 89 ? -11.523 2.019 15.926 1.00 85.62 89 ILE A N 1
ATOM 697 C CA . ILE A 1 89 ? -11.512 3.496 15.932 1.00 85.62 89 ILE A CA 1
ATOM 698 C C . ILE A 1 89 ? -12.876 4.128 15.628 1.00 85.62 89 ILE A C 1
ATOM 700 O O . ILE A 1 89 ? -13.145 5.256 16.045 1.00 85.62 89 ILE A O 1
ATOM 704 N N . ALA A 1 90 ? -13.748 3.440 14.887 1.00 86.94 90 ALA A N 1
ATOM 705 C CA . ALA A 1 90 ? -15.019 3.990 14.435 1.00 86.94 90 ALA A CA 1
ATOM 706 C C . ALA A 1 90 ? -16.202 3.463 15.256 1.00 86.94 90 ALA A C 1
ATOM 708 O O . ALA A 1 90 ? -16.431 2.255 15.384 1.00 86.94 90 ALA A O 1
ATOM 709 N N . LYS A 1 91 ? -17.034 4.401 15.731 1.00 8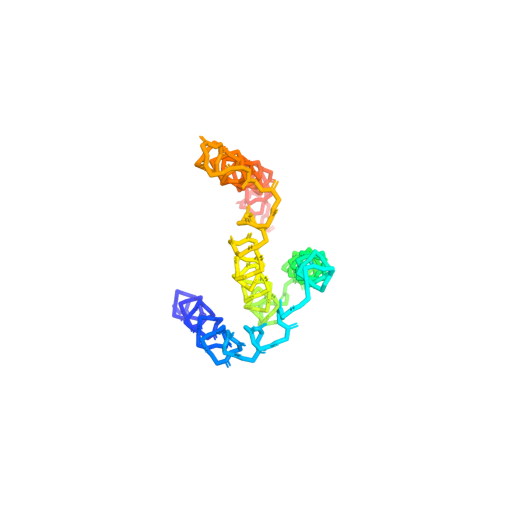9.81 91 LYS A N 1
ATOM 710 C CA . LYS A 1 91 ? -18.332 4.092 16.349 1.00 89.81 91 LYS A CA 1
ATOM 711 C C . LYS A 1 91 ? -19.199 3.291 15.365 1.00 89.81 91 LYS A C 1
ATOM 713 O O . LYS A 1 91 ? -19.261 3.699 14.203 1.00 89.81 91 LYS A O 1
ATOM 718 N N . PRO A 1 92 ? -19.938 2.253 15.806 1.00 87.00 92 PRO A N 1
ATOM 719 C CA . PRO A 1 92 ? -20.728 1.385 14.925 1.00 87.00 92 PRO A CA 1
ATOM 720 C C . PRO A 1 92 ? -21.615 2.147 13.931 1.00 87.00 92 PRO A C 1
ATOM 722 O O . PRO A 1 92 ? -21.579 1.869 12.738 1.00 87.00 92 PRO A O 1
ATOM 725 N N . ALA A 1 93 ? -22.304 3.195 14.399 1.00 90.88 93 ALA A N 1
ATOM 726 C CA . ALA A 1 93 ? -23.190 4.030 13.582 1.00 90.88 93 ALA A CA 1
ATOM 727 C C . ALA A 1 93 ? -22.484 4.826 12.463 1.00 90.88 93 ALA A C 1
ATOM 729 O O . ALA A 1 93 ? -23.129 5.238 11.506 1.00 90.88 93 ALA A O 1
ATOM 730 N N . LYS A 1 94 ? -21.171 5.072 12.574 1.00 90.00 94 LYS A N 1
ATOM 731 C CA . LYS A 1 94 ? -20.380 5.842 11.595 1.00 90.00 94 LYS A CA 1
ATOM 732 C C . LYS A 1 94 ? -19.353 4.991 10.839 1.00 90.00 94 LYS A C 1
ATOM 734 O O . LYS A 1 94 ? -18.625 5.535 10.012 1.00 90.00 94 LYS A O 1
ATOM 739 N N . ARG A 1 95 ? -19.289 3.675 11.083 1.00 88.38 95 ARG A N 1
ATOM 740 C CA . ARG A 1 95 ? -18.317 2.771 10.436 1.00 88.38 95 ARG A CA 1
ATOM 741 C C . ARG A 1 95 ? -18.421 2.800 8.915 1.00 88.38 95 ARG A C 1
ATOM 743 O O . ARG A 1 95 ? -17.403 2.968 8.256 1.00 88.38 95 ARG A O 1
ATOM 750 N N . GLY A 1 96 ? -19.638 2.717 8.373 1.00 88.25 96 GLY A N 1
ATOM 751 C CA . GLY A 1 96 ? -19.862 2.775 6.925 1.00 88.25 96 GLY A CA 1
ATOM 752 C C . GLY A 1 96 ? -19.358 4.078 6.299 1.00 88.25 96 GLY A C 1
ATOM 753 O O . GLY A 1 96 ? -18.675 4.042 5.283 1.00 88.25 96 GLY A O 1
ATOM 754 N N . LEU A 1 97 ? -19.601 5.220 6.954 1.00 91.75 97 LEU A N 1
ATOM 755 C CA . LEU A 1 97 ? -19.127 6.527 6.490 1.00 91.75 97 LEU A CA 1
ATOM 756 C C . LEU A 1 97 ? -17.593 6.611 6.494 1.00 91.75 97 LEU A C 1
ATOM 758 O O . LEU A 1 97 ? -16.997 7.039 5.512 1.00 91.75 97 LEU A O 1
ATOM 762 N N . ILE A 1 98 ? -16.949 6.189 7.586 1.00 90.75 98 ILE A N 1
ATOM 763 C CA . ILE A 1 98 ? -15.487 6.270 7.723 1.00 90.75 98 ILE A CA 1
ATOM 764 C C . ILE A 1 98 ? -14.797 5.291 6.758 1.00 90.75 98 I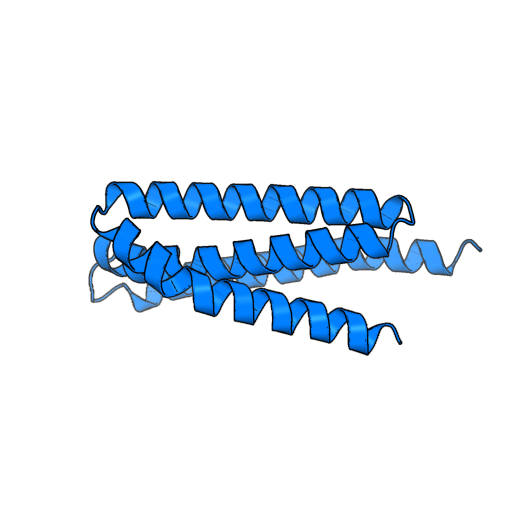LE A C 1
ATOM 766 O O . ILE A 1 98 ? -13.801 5.660 6.137 1.00 90.75 98 ILE A O 1
ATOM 770 N N . SER A 1 99 ? -15.359 4.092 6.563 1.00 90.94 99 SER A N 1
ATOM 771 C CA . SER A 1 99 ? -14.909 3.159 5.520 1.00 90.94 99 SER A CA 1
ATOM 772 C C . SER A 1 99 ? -15.060 3.766 4.128 1.00 90.94 99 SER A C 1
ATOM 774 O O . SER A 1 99 ? -14.139 3.698 3.319 1.00 90.94 99 SER A O 1
ATOM 776 N N . GLY A 1 100 ? -16.222 4.368 3.854 1.00 91.06 100 GLY A N 1
ATOM 777 C CA . GLY A 1 100 ? -16.532 4.988 2.571 1.00 91.06 100 GLY A CA 1
ATOM 778 C C . GLY A 1 100 ? -15.549 6.101 2.228 1.00 91.06 100 GLY A C 1
ATOM 779 O O . GLY A 1 100 ? -15.036 6.128 1.119 1.00 91.06 100 GLY A O 1
ATOM 780 N N . LEU A 1 101 ? -15.198 6.958 3.190 1.00 92.31 101 LEU A N 1
ATOM 781 C CA . LEU A 1 101 ? -14.180 7.995 2.992 1.00 92.31 101 LEU A CA 1
ATOM 782 C C . LEU A 1 101 ? -12.807 7.408 2.638 1.00 92.31 101 LEU A C 1
ATOM 784 O O . LEU A 1 101 ? -12.140 7.928 1.746 1.00 92.31 101 LEU A O 1
ATOM 788 N N . GLY A 1 102 ? -12.398 6.317 3.293 1.00 89.50 102 GLY A N 1
ATOM 789 C CA . GLY A 1 102 ? -11.140 5.634 2.979 1.00 89.50 102 GLY A CA 1
ATOM 790 C C . GLY A 1 102 ? -11.123 5.037 1.570 1.00 89.50 102 GLY A C 1
ATOM 791 O O . GLY A 1 102 ? -10.160 5.225 0.828 1.00 89.50 102 GLY A O 1
ATOM 792 N N . VAL A 1 103 ? -12.210 4.373 1.172 1.00 91.12 103 VAL A N 1
ATOM 793 C CA . VAL A 1 103 ? -12.362 3.799 -0.175 1.00 91.12 103 VAL A CA 1
ATOM 794 C C . VAL A 1 103 ? -12.412 4.897 -1.240 1.00 91.12 103 VAL A C 1
ATOM 796 O O . VAL A 1 103 ? -11.705 4.813 -2.241 1.00 91.12 103 VAL A O 1
ATOM 799 N N . SER A 1 104 ? -13.171 5.970 -1.009 1.00 93.12 104 SER A N 1
ATOM 800 C CA . SER A 1 104 ? -13.224 7.123 -1.914 1.00 93.12 104 SER A CA 1
ATOM 801 C C . SER A 1 104 ? -11.852 7.770 -2.090 1.00 93.12 104 SER A C 1
ATOM 803 O O . SER A 1 104 ? -11.451 8.049 -3.217 1.00 93.12 104 SER A O 1
ATOM 805 N N . ALA A 1 105 ? -11.092 7.956 -1.005 1.00 92.12 105 ALA A N 1
ATOM 806 C CA . ALA A 1 105 ? -9.727 8.474 -1.077 1.00 92.12 105 ALA A CA 1
ATOM 807 C C . ALA A 1 105 ? -8.805 7.556 -1.897 1.00 92.12 105 ALA A C 1
ATOM 809 O O . ALA A 1 105 ? -7.996 8.043 -2.688 1.00 92.12 105 ALA A O 1
ATOM 810 N N . ASN A 1 106 ? -8.955 6.234 -1.762 1.00 91.50 106 ASN A N 1
ATOM 811 C CA . ASN A 1 106 ? -8.210 5.280 -2.576 1.00 91.50 106 ASN A CA 1
ATOM 812 C C . ASN A 1 106 ? -8.533 5.419 -4.074 1.00 91.50 106 ASN A C 1
ATOM 814 O O . ASN A 1 106 ? -7.607 5.486 -4.881 1.00 91.50 106 ASN A O 1
ATOM 818 N N . TYR A 1 107 ? -9.811 5.511 -4.451 1.00 93.31 107 TYR A N 1
ATOM 819 C CA . TYR A 1 107 ? -10.198 5.714 -5.851 1.00 93.31 107 TYR A CA 1
ATOM 820 C C . TYR A 1 107 ? -9.691 7.043 -6.409 1.00 93.31 107 TYR A C 1
ATOM 822 O O . TYR A 1 107 ? -9.144 7.062 -7.507 1.00 93.31 107 TYR A O 1
ATOM 830 N N . ILE A 1 108 ? -9.805 8.139 -5.652 1.00 95.56 108 ILE A N 1
ATOM 831 C CA . ILE A 1 108 ? -9.270 9.448 -6.060 1.00 95.56 108 ILE A CA 1
ATOM 832 C C . ILE A 1 108 ? -7.768 9.346 -6.348 1.00 95.56 108 ILE A C 1
ATOM 834 O O . ILE A 1 108 ? -7.308 9.854 -7.368 1.00 95.56 108 ILE A O 1
ATOM 838 N N . GLY A 1 109 ? -7.013 8.646 -5.496 1.00 89.94 109 GLY A N 1
ATOM 839 C CA . GLY A 1 109 ? -5.589 8.398 -5.718 1.00 89.94 109 GLY A CA 1
ATOM 840 C C . GLY A 1 109 ? -5.309 7.611 -7.001 1.00 89.94 109 GLY A C 1
ATOM 841 O O . GLY A 1 109 ? -4.420 7.987 -7.760 1.00 89.94 109 GLY A O 1
ATOM 842 N N . GLN A 1 110 ? -6.086 6.561 -7.283 1.00 90.56 110 GLN A N 1
ATOM 843 C CA . GLN A 1 110 ? -5.950 5.780 -8.519 1.00 90.56 110 GLN A CA 1
ATOM 844 C C . GLN A 1 110 ? -6.262 6.617 -9.768 1.00 90.56 110 GLN A C 1
ATOM 846 O O . GLN A 1 110 ? -5.505 6.576 -10.736 1.00 90.56 110 GLN A O 1
ATOM 851 N N . PHE A 1 111 ? -7.325 7.428 -9.735 1.00 92.94 111 PHE A N 1
ATOM 852 C CA . PHE A 1 111 ? -7.659 8.343 -10.830 1.00 92.94 111 PHE A CA 1
ATOM 853 C C . PHE A 1 111 ? -6.572 9.396 -11.052 1.00 92.94 111 PHE A C 1
ATOM 855 O O . PHE A 1 111 ? -6.162 9.618 -12.189 1.00 92.94 111 PHE A O 1
ATOM 862 N N . ALA A 1 112 ? -6.077 10.019 -9.981 1.00 91.31 112 ALA A N 1
ATOM 863 C CA . ALA A 1 112 ? -4.986 10.982 -10.069 1.00 91.31 112 ALA A CA 1
ATOM 864 C C . ALA A 1 112 ? -3.718 10.336 -10.649 1.00 91.31 112 ALA A C 1
ATOM 866 O O . ALA A 1 112 ? -3.098 10.905 -11.544 1.00 91.31 112 ALA A O 1
ATOM 867 N N . GLY A 1 113 ? -3.371 9.127 -10.195 1.00 87.31 113 GLY A N 1
ATOM 868 C CA . GLY A 1 113 ? -2.242 8.361 -10.723 1.00 87.31 113 GLY A CA 1
ATOM 869 C C . GLY A 1 113 ? -2.374 8.071 -12.217 1.00 87.31 113 GLY A C 1
ATOM 870 O O . GLY A 1 113 ? -1.427 8.298 -12.963 1.00 87.31 113 GLY A O 1
ATOM 871 N N . LEU A 1 114 ? -3.560 7.653 -12.671 1.00 87.75 114 LEU A N 1
ATOM 872 C CA . LEU A 1 114 ? -3.830 7.416 -14.090 1.00 87.75 114 LEU A CA 1
ATOM 873 C C . LEU A 1 114 ? -3.661 8.695 -14.922 1.00 87.75 114 LEU A C 1
ATOM 875 O O . LEU A 1 114 ? -2.975 8.678 -15.939 1.00 87.75 114 LEU A O 1
ATOM 879 N N . ILE A 1 115 ? -4.237 9.815 -14.475 1.00 89.38 115 ILE A N 1
ATOM 880 C CA . ILE A 1 115 ? -4.134 11.108 -15.172 1.00 89.38 115 ILE A CA 1
ATOM 881 C C . ILE A 1 115 ? -2.676 11.565 -15.286 1.00 89.38 115 ILE A C 1
ATOM 883 O O . ILE A 1 115 ? -2.289 12.103 -16.319 1.00 89.38 115 ILE A O 1
ATOM 887 N N . LEU A 1 116 ? -1.866 11.335 -14.250 1.00 85.81 116 LEU A N 1
ATOM 888 C CA . LEU A 1 116 ? -0.441 11.668 -14.251 1.00 85.81 116 LEU A CA 1
ATOM 889 C C . LEU A 1 116 ? 0.397 10.720 -15.125 1.00 85.81 116 LEU A C 1
ATOM 891 O O . LEU A 1 116 ? 1.404 11.150 -15.679 1.00 85.81 116 LEU A O 1
ATOM 895 N N . ALA A 1 117 ? -0.005 9.455 -15.267 1.00 81.31 117 ALA A N 1
ATOM 896 C CA . ALA A 1 117 ? 0.710 8.465 -16.074 1.00 81.31 117 ALA A CA 1
ATOM 897 C C . ALA A 1 117 ? 0.457 8.620 -17.586 1.00 81.31 117 ALA A C 1
ATOM 899 O O . ALA A 1 117 ? 1.391 8.526 -18.379 1.00 81.31 117 ALA A O 1
ATOM 900 N N . LEU A 1 118 ? -0.782 8.929 -17.986 1.00 79.31 118 LEU A N 1
ATOM 901 C CA . LEU A 1 118 ? -1.197 9.089 -19.388 1.00 79.31 118 LEU A CA 1
ATOM 902 C C . LEU A 1 118 ? -0.307 10.007 -20.259 1.00 79.31 118 LEU A C 1
ATOM 904 O O . LEU A 1 118 ? -0.005 9.624 -21.393 1.00 79.31 118 LEU A O 1
ATOM 908 N N . PRO A 1 119 ? 0.114 11.211 -19.817 1.00 74.12 119 PRO A N 1
ATOM 909 C CA . PRO A 1 119 ? 0.968 12.073 -20.637 1.00 74.12 119 PRO A CA 1
ATOM 910 C C . PRO A 1 119 ? 2.352 11.464 -20.904 1.00 74.12 119 PRO A C 1
ATOM 912 O O . PRO A 1 119 ? 2.898 11.673 -21.987 1.00 74.12 119 PRO A O 1
ATOM 915 N N . SER A 1 120 ? 2.890 10.673 -19.973 1.00 61.16 120 SER A N 1
ATOM 916 C CA . SER A 1 120 ? 4.184 9.997 -20.132 1.00 61.16 120 SER A CA 1
ATOM 917 C C . SER A 1 120 ? 4.148 8.948 -21.246 1.00 61.16 120 SER A C 1
ATOM 919 O O . SER A 1 120 ? 5.096 8.833 -22.017 1.00 61.16 120 SER A O 1
ATOM 921 N N . GLU A 1 121 ? 3.034 8.227 -21.385 1.00 59.88 121 GLU A N 1
ATOM 922 C CA . GLU A 1 121 ? 2.861 7.217 -22.438 1.00 59.88 121 GLU A CA 1
ATOM 923 C C . GLU A 1 121 ? 2.723 7.842 -23.830 1.00 59.88 121 GLU A C 1
ATOM 925 O O . GLU A 1 121 ? 3.243 7.314 -24.810 1.00 59.88 121 GLU A O 1
ATOM 930 N N . ARG A 1 122 ? 2.063 9.004 -23.931 1.00 58.25 122 ARG A N 1
ATOM 931 C CA . ARG A 1 122 ? 1.932 9.719 -25.209 1.00 58.25 122 ARG A CA 1
ATOM 932 C C . ARG A 1 122 ? 3.258 10.259 -25.731 1.00 58.25 122 ARG A C 1
ATOM 934 O O . ARG A 1 122 ? 3.450 10.264 -26.942 1.00 58.25 122 ARG A O 1
ATOM 941 N N . HIS A 1 123 ? 4.151 10.705 -24.850 1.00 54.03 123 HIS A N 1
ATOM 942 C CA . HIS A 1 123 ? 5.459 11.211 -25.269 1.00 54.03 123 HIS A CA 1
ATOM 943 C C . HIS A 1 123 ? 6.362 10.088 -25.803 1.00 54.03 123 HIS A C 1
ATOM 945 O O . HIS A 1 123 ? 7.093 10.298 -26.764 1.00 54.03 123 HIS A O 1
ATOM 951 N N . LEU A 1 124 ? 6.243 8.877 -25.248 1.00 54.97 124 LEU A N 1
ATOM 952 C CA . LEU A 1 124 ? 6.997 7.693 -25.680 1.00 54.97 124 LEU A CA 1
ATOM 953 C C . LEU A 1 124 ? 6.566 7.147 -27.058 1.00 54.97 124 LEU A C 1
ATOM 955 O O . LEU A 1 124 ? 7.287 6.364 -27.663 1.00 54.97 124 LEU A O 1
ATOM 959 N N . LEU A 1 125 ? 5.377 7.524 -27.540 1.00 55.78 125 LEU A N 1
ATOM 960 C CA . LEU A 1 125 ? 4.821 7.088 -28.828 1.00 55.78 125 LEU A CA 1
ATOM 961 C C . LEU A 1 125 ? 5.105 8.066 -29.982 1.00 55.78 125 LEU A C 1
ATOM 963 O O . LEU A 1 125 ? 4.860 7.715 -31.136 1.00 55.78 125 LEU A O 1
ATOM 967 N N . LEU A 1 126 ? 5.563 9.287 -29.685 1.00 56.09 126 LEU A N 1
ATOM 968 C CA . LEU A 1 126 ? 5.784 10.350 -30.676 1.00 56.09 126 LEU A CA 1
ATOM 969 C C . LEU A 1 126 ? 7.267 10.622 -30.974 1.00 56.09 126 LEU A C 1
ATOM 971 O O . LEU A 1 126 ? 7.547 11.202 -32.020 1.00 56.09 126 LEU A O 1
ATOM 975 N N . ASP A 1 127 ? 8.185 10.150 -30.128 1.00 50.91 127 ASP A N 1
ATOM 976 C CA . ASP A 1 127 ? 9.632 10.202 -30.359 1.00 50.91 127 ASP A CA 1
ATOM 977 C C . ASP A 1 127 ? 10.200 8.762 -30.434 1.00 50.91 127 ASP A C 1
ATOM 979 O O . ASP A 1 127 ? 10.425 8.155 -29.384 1.00 50.91 127 ASP A O 1
ATOM 983 N N . PRO A 1 128 ? 10.359 8.179 -31.645 1.00 51.41 128 PRO A N 1
ATOM 984 C CA . PRO A 1 128 ? 10.996 6.873 -31.854 1.00 51.41 128 PRO A CA 1
ATOM 985 C C . PRO A 1 128 ? 12.527 6.897 -31.733 1.00 51.41 128 PRO A C 1
ATOM 987 O O . PRO A 1 128 ? 13.148 7.941 -32.043 1.00 51.41 128 PRO A O 1
#

InterPro domains:
  IPR036259 MFS transporter superfamily [G3DSA:1.20.1250.20] (1-123)
  IPR036259 MFS transporter superfamily [SSF103473] (3-117)

Organism: NCBI:txid1802158

Sequence (128 aa):
MSDFRFNLAFTSSAVLLFLTVPLTGLLLDKSLRRIAGLRFSTALTVFFYGLCGILAVSNHEASSLIFFTLGLYSYLLSFTFYTPLLNDIAKPAKRGLISGLGVSANYIGQFAGLILALPSERHLLLDP

Secondary structure (DSSP, 8-state):
-HHHHHHHHHHHHHHHHHHHHHHHHHHT-SHHHHHHHHHHHHHHHHHHHHHHHHHHHTT-HHHHHHHHHHHHHHHHHHHHHHHHHHHHHS-GGGHHHHHHHHHHHHHHHHHHHHHHHHHHHHHHTT--

pLDDT: mean 82.4, std 10.56, range [50.91, 95.56]

Foldseek 3Di:
DVVVLLVVLVVVLVVVLVVCLVVVVVQPPDLVVLVVLLVVLVVLLCVLQVVLVVCVVVVNVVSSSVSVSSSSSSVVVSVSSVLVNLVVPPDPVCSVVVVVVVVVVVVVVVVVVVVVVVVVVVVVVPPD